Protein AF-A0A952DE82-F1 (afdb_monomer)

Solvent-accessible surface area (backbone atoms only — not comparable to full-atom values): 8444 Å² total; per-residue (Å²): 136,86,83,79,80,78,80,75,84,80,72,81,71,79,80,70,81,67,88,62,60,46,50,61,58,37,50,52,52,50,52,54,53,59,72,64,42,35,52,84,72,69,38,43,59,57,39,43,50,53,54,51,48,45,51,23,51,30,44,25,68,68,70,73,40,71,38,78,85,44,52,70,66,55,43,57,53,52,53,69,75,41,103,60,61,68,67,44,52,51,28,49,50,55,37,48,54,52,36,47,37,36,68,74,69,66,50,80,76,54,72,67,53,56,52,47,41,52,49,27,58,50,49,30,42,51,61,65,53,72,74,66,82,82,81,86,81,92,85,132

Structure (mmCIF, N/CA/C/O backbone):
data_AF-A0A952DE82-F1
#
_entry.id   AF-A0A952DE82-F1
#
loop_
_atom_site.group_PDB
_atom_site.id
_atom_site.type_symbol
_atom_site.label_atom_id
_atom_site.label_alt_id
_atom_site.label_comp_id
_atom_site.label_asym_id
_atom_site.label_entity_id
_atom_site.label_seq_id
_atom_site.pdbx_PDB_ins_code
_atom_site.Cartn_x
_atom_site.Cartn_y
_atom_site.Cartn_z
_atom_site.occupancy
_atom_site.B_iso_or_equiv
_atom_site.auth_seq_id
_atom_site.auth_comp_id
_atom_site.auth_asym_id
_atom_site.auth_atom_id
_atom_site.pdbx_PDB_model_num
ATOM 1 N N . VAL A 1 1 ? -29.876 17.334 13.457 1.00 40.84 1 VAL A N 1
ATOM 2 C CA . VAL A 1 1 ? -30.403 16.018 13.010 1.00 40.84 1 VAL A CA 1
ATOM 3 C C . VAL A 1 1 ? -29.372 15.342 12.103 1.00 40.84 1 VAL A C 1
ATOM 5 O O . VAL A 1 1 ? -29.177 15.781 10.978 1.00 40.84 1 VAL A O 1
ATOM 8 N N . ARG A 1 2 ? -28.619 14.350 12.607 1.00 44.03 2 ARG A N 1
ATOM 9 C CA . ARG A 1 2 ? -27.544 13.664 11.857 1.00 44.03 2 ARG A CA 1
ATOM 10 C C . ARG A 1 2 ? -28.156 12.616 10.911 1.00 44.03 2 ARG A C 1
ATOM 12 O O . ARG A 1 2 ? -28.731 11.636 11.374 1.00 44.03 2 ARG A O 1
ATOM 19 N N . LYS A 1 3 ? -28.052 12.824 9.592 1.00 47.12 3 LYS A N 1
ATOM 20 C CA . LYS A 1 3 ? -28.516 11.874 8.562 1.00 47.12 3 LYS A CA 1
ATOM 21 C C . LYS A 1 3 ? -2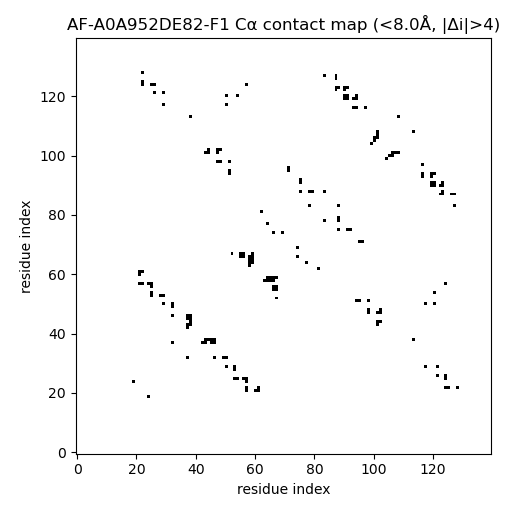7.636 10.615 8.584 1.00 47.12 3 LYS A C 1
ATOM 23 O O . LYS A 1 3 ? -26.501 10.641 8.118 1.00 47.12 3 LYS A O 1
ATOM 28 N N . ARG A 1 4 ? -28.165 9.508 9.118 1.00 54.88 4 ARG A N 1
ATOM 29 C CA . ARG A 1 4 ? -27.583 8.161 8.987 1.00 54.88 4 ARG A CA 1
ATOM 30 C C . ARG A 1 4 ? -27.564 7.772 7.502 1.00 54.88 4 ARG A C 1
ATOM 32 O O . ARG A 1 4 ? -28.620 7.592 6.896 1.00 54.88 4 ARG A O 1
ATOM 39 N N . ARG A 1 5 ? -26.370 7.661 6.910 1.00 57.19 5 ARG A N 1
ATOM 40 C CA . ARG A 1 5 ? -26.166 7.073 5.576 1.00 57.19 5 ARG A CA 1
ATOM 41 C C . ARG A 1 5 ? -26.561 5.595 5.652 1.00 57.19 5 ARG A C 1
ATOM 43 O O . ARG A 1 5 ? -25.942 4.829 6.385 1.00 57.19 5 ARG A O 1
ATOM 50 N N . LYS A 1 6 ? -27.625 5.222 4.937 1.00 47.97 6 LYS A N 1
ATOM 51 C CA . LYS A 1 6 ? -28.078 3.836 4.786 1.00 47.97 6 LYS A CA 1
ATOM 52 C C . LYS A 1 6 ? -26.968 3.039 4.091 1.00 47.97 6 LYS A C 1
ATOM 54 O O . LYS A 1 6 ? -26.543 3.421 3.002 1.00 47.97 6 LYS A O 1
ATOM 59 N N . ARG A 1 7 ? -26.474 1.986 4.749 1.00 52.84 7 ARG A N 1
ATOM 60 C CA . ARG A 1 7 ? -25.526 1.024 4.173 1.00 52.84 7 ARG A CA 1
ATOM 61 C C . ARG A 1 7 ? -26.244 0.286 3.042 1.00 52.84 7 ARG A C 1
ATOM 63 O O . ARG A 1 7 ? -27.348 -0.211 3.253 1.00 52.84 7 ARG A O 1
ATOM 70 N N . LYS A 1 8 ? -25.664 0.307 1.841 1.00 47.50 8 LYS A N 1
ATOM 71 C CA . LYS A 1 8 ? -26.145 -0.507 0.721 1.00 47.50 8 LYS A CA 1
ATOM 72 C C . LYS A 1 8 ? -25.842 -1.982 1.034 1.00 47.50 8 LYS A C 1
ATOM 74 O O . LYS A 1 8 ? -24.824 -2.225 1.679 1.00 47.50 8 LYS A O 1
ATOM 79 N N . PRO A 1 9 ? -26.702 -2.930 0.628 1.00 47.62 9 PRO A N 1
ATOM 80 C CA . PRO A 1 9 ? -26.408 -4.353 0.748 1.00 47.62 9 PRO A CA 1
ATOM 81 C C . PRO A 1 9 ? -25.142 -4.647 -0.054 1.00 47.62 9 PRO A C 1
ATOM 83 O O . PRO A 1 9 ? -25.074 -4.290 -1.229 1.00 47.62 9 PRO A O 1
ATOM 86 N N . THR A 1 10 ? -24.133 -5.222 0.591 1.00 50.88 10 THR A N 1
ATOM 87 C CA . THR A 1 10 ? -22.933 -5.717 -0.077 1.00 50.88 10 THR A CA 1
ATOM 88 C C . THR A 1 10 ? -23.377 -6.868 -0.975 1.00 50.88 10 THR A C 1
ATOM 90 O O . THR A 1 10 ? -23.738 -7.934 -0.479 1.00 50.88 10 THR A O 1
ATOM 93 N N . GLU A 1 11 ? -23.460 -6.632 -2.285 1.00 54.09 11 GLU A N 1
ATOM 94 C CA . GLU A 1 11 ? -23.610 -7.718 -3.253 1.00 54.09 11 GLU A CA 1
ATOM 95 C C . GLU A 1 11 ? -22.453 -8.704 -3.041 1.00 54.09 11 GLU A C 1
ATOM 97 O O . GLU A 1 11 ? -21.309 -8.259 -2.894 1.00 54.09 11 GLU A O 1
ATOM 102 N N . PRO A 1 12 ? -22.719 -10.021 -2.985 1.00 46.59 12 PRO A N 1
ATOM 103 C CA . PRO A 1 12 ? -21.656 -11.005 -2.922 1.00 46.59 12 PRO A CA 1
ATOM 104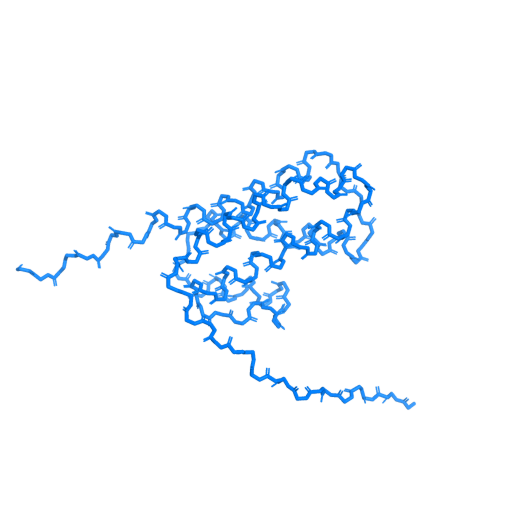 C C . PRO A 1 12 ? -20.860 -10.890 -4.220 1.00 46.59 12 PRO A C 1
ATOM 106 O O . PRO A 1 12 ? -21.321 -11.294 -5.288 1.00 46.59 12 PRO A O 1
ATOM 109 N N . VAL A 1 13 ? -19.678 -10.278 -4.134 1.00 56.44 13 VAL A N 1
ATOM 110 C CA . VAL A 1 13 ? -18.701 -10.287 -5.221 1.00 56.44 13 VAL A CA 1
ATOM 111 C C . VAL A 1 13 ? -18.487 -11.750 -5.605 1.00 56.44 13 VAL A C 1
ATOM 113 O O . VAL A 1 13 ? -18.234 -12.566 -4.714 1.00 56.44 13 VAL A O 1
ATOM 116 N N . PRO A 1 14 ? -18.639 -12.115 -6.891 1.00 45.44 14 PRO A N 1
ATOM 117 C CA . PRO A 1 14 ? -18.450 -13.488 -7.320 1.00 45.44 14 PRO A CA 1
ATOM 118 C C . PRO A 1 14 ? -17.058 -13.923 -6.876 1.00 45.44 14 PRO A C 1
ATOM 120 O O . PRO A 1 14 ? -16.061 -13.293 -7.236 1.00 45.44 14 PRO A O 1
ATOM 123 N N . VAL A 1 15 ? -17.007 -14.973 -6.054 1.00 50.00 15 VAL A N 1
ATOM 124 C CA . VAL A 1 15 ? -15.765 -15.626 -5.651 1.00 50.00 15 VAL A CA 1
ATOM 125 C C . VAL A 1 15 ? -15.225 -16.280 -6.914 1.00 50.00 15 VAL A C 1
ATOM 127 O O . VAL A 1 15 ? -15.527 -17.431 -7.222 1.00 50.00 15 VAL A O 1
ATOM 130 N N . VAL A 1 16 ? -14.501 -15.505 -7.722 1.00 53.97 16 VAL A N 1
ATOM 131 C CA . VAL A 1 16 ? -13.672 -16.058 -8.781 1.00 53.97 16 VAL A CA 1
ATOM 132 C C . VAL A 1 16 ? -12.706 -16.956 -8.034 1.00 53.97 16 VAL A C 1
ATOM 134 O O . VAL A 1 16 ? -11.870 -16.467 -7.277 1.00 53.97 16 VAL A O 1
ATOM 137 N N . VAL A 1 17 ? -12.882 -18.268 -8.171 1.00 49.69 17 VAL A N 1
ATOM 138 C CA . VAL A 1 17 ? -11.918 -19.259 -7.703 1.00 49.69 17 VAL A CA 1
ATOM 139 C C . VAL A 1 17 ? -10.660 -18.996 -8.520 1.00 49.69 17 VAL A C 1
ATOM 141 O O . VAL A 1 17 ? -10.495 -19.508 -9.624 1.00 49.69 17 VAL A O 1
ATOM 144 N N . GLN A 1 18 ? -9.835 -18.063 -8.048 1.00 54.75 18 GLN A N 1
ATOM 145 C CA . GLN A 1 18 ? -8.597 -17.706 -8.707 1.00 54.75 18 GLN A CA 1
ATOM 146 C C . GLN A 1 18 ? -7.664 -18.890 -8.490 1.00 54.75 18 GLN A C 1
ATOM 148 O O . GLN A 1 18 ? -7.132 -19.092 -7.406 1.00 54.75 18 GLN A O 1
ATOM 153 N N . THR A 1 19 ? -7.519 -19.709 -9.527 1.00 61.53 19 THR A N 1
ATOM 154 C CA . THR A 1 19 ? -6.618 -20.867 -9.562 1.00 61.53 19 THR A CA 1
ATOM 155 C C . THR A 1 19 ? -5.148 -20.470 -9.418 1.00 61.53 19 THR A C 1
ATOM 157 O O . THR A 1 19 ? -4.309 -21.320 -9.138 1.00 61.53 19 THR A O 1
ATOM 160 N N . ARG A 1 20 ? -4.830 -19.183 -9.603 1.00 76.25 20 ARG A N 1
ATOM 161 C CA . ARG A 1 20 ? -3.485 -18.624 -9.471 1.00 76.25 20 ARG A CA 1
ATOM 162 C C . ARG A 1 20 ? -3.183 -18.249 -8.018 1.00 76.25 20 ARG A C 1
ATOM 164 O O . ARG A 1 20 ? -4.062 -17.727 -7.327 1.00 76.25 20 ARG A O 1
ATOM 171 N N . PRO A 1 21 ? -1.943 -18.447 -7.550 1.00 86.38 21 PRO A N 1
ATOM 172 C CA . PRO A 1 21 ? -1.572 -18.103 -6.188 1.00 86.38 21 PRO A CA 1
ATOM 173 C C . PRO A 1 21 ? -1.647 -16.586 -5.958 1.00 86.38 21 PRO A C 1
ATOM 175 O O . PRO A 1 21 ? -1.321 -15.777 -6.829 1.00 86.38 21 PRO A O 1
ATOM 178 N N . ALA A 1 22 ? -2.048 -16.189 -4.747 1.00 88.19 22 ALA A N 1
ATOM 179 C CA . ALA A 1 22 ? -2.297 -14.787 -4.396 1.00 88.19 22 ALA A CA 1
ATOM 180 C C . ALA A 1 22 ? -1.105 -13.855 -4.690 1.00 88.19 22 ALA A C 1
ATOM 182 O O . ALA A 1 22 ? -1.301 -12.697 -5.062 1.00 88.19 22 ALA A O 1
ATOM 183 N N . HIS A 1 23 ? 0.126 -14.354 -4.533 1.00 90.38 23 HIS A N 1
ATOM 184 C CA . HIS A 1 23 ? 1.337 -13.562 -4.742 1.00 90.38 23 HIS A CA 1
ATOM 185 C C . HIS A 1 23 ? 1.567 -13.227 -6.219 1.00 90.38 23 HIS A C 1
ATOM 187 O O . HIS A 1 23 ? 1.932 -12.096 -6.521 1.00 90.38 23 HIS A O 1
ATOM 193 N N . GLU A 1 24 ? 1.286 -14.149 -7.146 1.00 90.38 24 GLU A N 1
ATOM 194 C CA . GLU A 1 24 ? 1.401 -13.882 -8.583 1.00 90.38 24 GLU A CA 1
ATOM 195 C C . GLU A 1 24 ? 0.450 -12.771 -9.021 1.00 90.38 24 GLU A C 1
ATOM 197 O O . GLU A 1 24 ? 0.852 -11.849 -9.730 1.00 90.38 24 GLU A O 1
ATOM 202 N N . ILE A 1 25 ? -0.802 -12.832 -8.559 1.00 91.19 25 ILE A N 1
ATOM 203 C CA . ILE A 1 25 ? -1.830 -11.834 -8.880 1.00 91.19 25 ILE A CA 1
ATOM 204 C C . ILE A 1 25 ? -1.411 -10.458 -8.350 1.00 91.19 25 ILE A C 1
ATOM 206 O O . ILE A 1 25 ? -1.540 -9.448 -9.042 1.00 91.19 25 ILE A O 1
ATOM 210 N N . ALA A 1 26 ? -0.881 -10.410 -7.126 1.00 93.50 26 ALA A N 1
ATOM 211 C CA . ALA A 1 26 ? -0.405 -9.169 -6.532 1.00 93.50 26 ALA A CA 1
ATOM 212 C C . ALA A 1 26 ? 0.817 -8.605 -7.273 1.00 93.50 26 ALA A C 1
ATOM 214 O O . ALA A 1 26 ? 0.844 -7.410 -7.559 1.00 93.50 26 ALA A O 1
ATOM 215 N N . ILE A 1 27 ? 1.793 -9.441 -7.642 1.00 94.12 27 ILE A N 1
ATOM 216 C CA . ILE A 1 27 ? 2.978 -9.022 -8.409 1.00 94.12 27 ILE A CA 1
ATOM 217 C C . ILE A 1 27 ? 2.575 -8.484 -9.786 1.00 94.12 27 ILE A C 1
ATOM 219 O O . ILE A 1 27 ? 3.049 -7.425 -10.196 1.00 94.12 27 ILE A O 1
ATOM 223 N N . GLU A 1 28 ? 1.671 -9.166 -10.490 1.00 94.19 28 GLU A N 1
ATOM 224 C CA . GLU A 1 28 ? 1.149 -8.717 -11.784 1.00 94.19 28 GLU A CA 1
ATOM 225 C C . GLU A 1 28 ? 0.467 -7.345 -11.664 1.00 94.19 28 GLU A C 1
ATOM 227 O O . GLU A 1 28 ? 0.759 -6.425 -12.436 1.00 94.19 28 GLU A O 1
ATOM 232 N N . ALA A 1 29 ? -0.372 -7.164 -10.642 1.00 94.62 29 ALA A N 1
ATOM 233 C CA . ALA A 1 29 ? -1.042 -5.896 -10.383 1.00 94.62 29 ALA A CA 1
ATOM 234 C C . ALA A 1 29 ? -0.062 -4.772 -9.990 1.00 94.62 29 ALA A C 1
ATOM 236 O O . ALA A 1 29 ? -0.216 -3.636 -10.449 1.00 94.62 29 ALA A O 1
ATOM 237 N N . LEU A 1 30 ? 0.970 -5.073 -9.192 1.00 95.50 30 LEU A N 1
ATOM 238 C CA . LEU A 1 30 ? 2.037 -4.124 -8.850 1.00 95.50 30 LEU A CA 1
ATOM 239 C C . LEU A 1 30 ? 2.820 -3.695 -10.097 1.00 95.50 30 LEU A C 1
ATOM 241 O O . LEU A 1 30 ? 3.049 -2.501 -10.296 1.00 95.50 30 LEU A O 1
ATOM 245 N N . ASN A 1 31 ? 3.170 -4.633 -10.978 1.00 95.00 31 ASN A N 1
ATOM 246 C CA . ASN A 1 31 ? 3.845 -4.332 -12.242 1.00 95.00 31 ASN A CA 1
ATOM 247 C C . ASN A 1 31 ? 2.975 -3.445 -13.145 1.00 95.00 31 ASN A C 1
ATOM 249 O O . ASN A 1 31 ? 3.454 -2.450 -13.694 1.00 95.00 31 ASN A O 1
ATOM 253 N N . ALA A 1 32 ? 1.677 -3.742 -13.245 1.00 95.62 32 ALA A N 1
ATOM 254 C CA . ALA A 1 32 ? 0.735 -2.904 -13.980 1.00 95.62 32 ALA A CA 1
ATOM 255 C C . ALA A 1 32 ? 0.660 -1.480 -13.397 1.00 95.62 32 ALA A C 1
ATOM 257 O O . ALA A 1 32 ? 0.657 -0.502 -14.149 1.00 95.62 32 ALA A O 1
ATOM 258 N N . LEU A 1 33 ? 0.647 -1.338 -12.066 1.00 94.56 33 LEU A N 1
ATOM 259 C CA . LEU A 1 33 ? 0.674 -0.035 -11.397 1.00 94.56 33 LEU A CA 1
ATOM 260 C C . LEU A 1 33 ? 1.973 0.736 -11.677 1.00 94.56 33 LEU A C 1
ATOM 262 O O . LEU A 1 33 ? 1.922 1.941 -11.939 1.00 94.56 33 LEU A O 1
ATOM 266 N N . TYR A 1 34 ? 3.117 0.050 -11.671 1.00 92.25 34 TYR A N 1
ATOM 267 C CA . TYR A 1 34 ? 4.422 0.641 -11.969 1.00 92.25 34 TYR A CA 1
ATOM 268 C C . TYR A 1 34 ? 4.458 1.255 -13.377 1.00 92.25 34 TYR A C 1
ATOM 270 O O . TYR A 1 34 ? 4.847 2.413 -13.550 1.00 92.25 34 TYR A O 1
ATOM 278 N N . ILE A 1 35 ? 3.952 0.528 -14.381 1.00 95.00 35 ILE A N 1
ATOM 279 C CA . ILE A 1 35 ? 3.910 0.984 -15.781 1.00 95.00 35 ILE A CA 1
ATOM 280 C C . ILE A 1 35 ? 3.026 2.230 -15.951 1.00 95.00 35 ILE A C 1
ATOM 282 O O . ILE A 1 35 ? 3.336 3.106 -16.762 1.00 95.00 35 ILE A O 1
ATOM 286 N N . LYS A 1 36 ? 1.946 2.367 -15.166 1.00 93.94 36 LYS A N 1
ATOM 287 C CA . LYS A 1 36 ? 1.050 3.536 -15.247 1.00 93.94 36 LYS A CA 1
ATOM 288 C C . LYS A 1 36 ? 1.747 4.854 -14.892 1.00 93.94 36 LYS A C 1
ATOM 290 O O . LYS A 1 36 ? 1.276 5.903 -15.348 1.00 93.94 36 LYS A O 1
ATOM 295 N N . LYS A 1 37 ? 2.832 4.814 -14.100 1.00 93.38 37 LYS A N 1
ATOM 296 C CA . LYS A 1 37 ? 3.609 5.986 -13.645 1.00 93.38 37 LYS A CA 1
ATOM 297 C C . LYS A 1 37 ? 2.724 7.100 -13.061 1.00 93.38 37 LYS A C 1
ATOM 299 O O . LYS A 1 37 ? 2.929 8.280 -13.330 1.00 93.38 37 LYS A O 1
ATOM 304 N N . LEU A 1 38 ? 1.706 6.724 -12.281 1.00 93.19 38 LEU A N 1
ATOM 305 C CA . LEU A 1 38 ? 0.662 7.643 -11.800 1.00 93.19 38 LEU A CA 1
ATOM 306 C C . LEU A 1 38 ? 1.227 8.805 -10.972 1.00 93.19 38 LEU A C 1
ATOM 308 O O . LEU A 1 38 ? 0.881 9.958 -11.217 1.00 93.19 38 LEU A O 1
ATOM 312 N N . TRP A 1 39 ? 2.130 8.528 -10.029 1.00 91.19 39 TRP A N 1
ATOM 313 C CA . TRP A 1 39 ? 2.715 9.576 -9.188 1.00 91.19 39 TRP A CA 1
ATOM 314 C C . TRP A 1 39 ? 3.570 10.567 -9.998 1.00 91.19 39 TRP A C 1
ATOM 316 O O . TRP A 1 39 ? 3.533 11.760 -9.719 1.00 91.19 39 TRP A O 1
ATOM 326 N N . GLN A 1 40 ? 4.233 10.116 -11.071 1.00 92.00 40 GLN A N 1
ATOM 327 C CA . GLN A 1 40 ? 4.999 10.983 -11.985 1.00 92.00 40 GLN A CA 1
ATOM 328 C C . GLN A 1 40 ? 4.095 11.906 -12.814 1.00 92.00 40 GLN A C 1
ATOM 330 O O . GLN A 1 40 ? 4.521 12.971 -13.246 1.00 92.00 40 GLN A O 1
ATOM 335 N N . LYS A 1 41 ? 2.833 11.515 -13.017 1.00 93.69 41 LYS A N 1
ATOM 336 C CA . LYS A 1 41 ? 1.803 12.323 -13.687 1.00 93.69 41 LYS A CA 1
ATOM 337 C C . LYS A 1 41 ? 1.074 13.272 -12.728 1.00 93.69 41 LYS A C 1
ATOM 339 O O . LYS A 1 41 ? 0.098 13.903 -13.120 1.00 93.69 41 LYS A O 1
ATOM 344 N N . GLY A 1 42 ? 1.495 13.341 -11.463 1.00 91.81 42 GLY A N 1
ATOM 345 C CA . GLY A 1 42 ? 0.813 14.108 -10.418 1.00 91.81 42 GLY A CA 1
ATOM 346 C C . GLY A 1 42 ? -0.420 13.411 -9.827 1.00 91.81 42 GLY A C 1
ATOM 347 O O . GLY A 1 42 ? -1.036 13.935 -8.900 1.00 91.81 42 GLY A O 1
ATOM 348 N N . GLU A 1 43 ? -0.765 12.197 -10.273 1.00 93.88 43 GLU A N 1
ATOM 349 C CA . GLU A 1 43 ? -1.881 11.400 -9.742 1.00 93.88 43 GLU A CA 1
ATOM 350 C C . GLU A 1 43 ? -1.489 10.644 -8.452 1.00 93.88 43 GLU A C 1
ATOM 352 O O . GLU A 1 43 ? -1.794 9.463 -8.271 1.00 93.88 43 GLU A O 1
ATOM 357 N N . VAL A 1 44 ? -0.816 11.324 -7.517 1.00 93.44 44 VAL A N 1
ATOM 358 C CA . VAL A 1 44 ? -0.233 10.720 -6.303 1.00 93.44 44 VAL A CA 1
ATOM 359 C C . VAL A 1 44 ? -1.297 10.044 -5.430 1.00 93.44 44 VAL A C 1
ATOM 361 O O . VAL A 1 44 ? -1.140 8.898 -5.018 1.00 93.44 44 VAL A O 1
ATOM 364 N N . LYS A 1 45 ? -2.442 10.692 -5.194 1.00 92.88 45 LYS A N 1
ATOM 365 C CA . LYS A 1 45 ? -3.530 10.089 -4.397 1.00 92.88 45 LYS A CA 1
ATOM 366 C C . LYS A 1 45 ? -4.084 8.811 -5.018 1.00 92.88 45 LYS A C 1
ATOM 368 O O . LYS A 1 45 ? -4.436 7.875 -4.296 1.00 92.88 45 LYS A O 1
ATOM 373 N N . ARG A 1 46 ? -4.175 8.778 -6.348 1.00 94.31 46 ARG A N 1
ATOM 374 C CA . ARG A 1 46 ? -4.639 7.604 -7.087 1.00 94.31 46 ARG A CA 1
ATOM 375 C C . ARG A 1 46 ? -3.607 6.487 -7.007 1.00 94.31 46 ARG A C 1
ATOM 377 O O . ARG A 1 46 ? -3.988 5.362 -6.719 1.00 94.31 46 ARG A O 1
ATOM 384 N N . TYR A 1 47 ? -2.324 6.819 -7.154 1.00 96.00 47 TYR A N 1
ATOM 385 C CA . TYR A 1 47 ? -1.220 5.880 -6.970 1.00 96.00 47 TYR A CA 1
ATOM 386 C C . TYR A 1 47 ? -1.294 5.155 -5.620 1.00 96.00 47 TYR A C 1
ATOM 388 O O . TYR A 1 47 ? -1.368 3.932 -5.605 1.00 96.00 47 TYR A O 1
ATOM 396 N N . TYR A 1 48 ? -1.373 5.881 -4.498 1.00 95.81 48 TYR A N 1
ATOM 397 C CA . TYR A 1 48 ? -1.469 5.247 -3.173 1.00 95.81 48 TYR A CA 1
ATOM 398 C C . TYR A 1 48 ? -2.792 4.503 -2.956 1.00 95.81 48 TYR A C 1
ATOM 400 O O . TYR A 1 48 ? -2.824 3.493 -2.253 1.00 95.81 48 TYR A O 1
ATOM 408 N N . SER A 1 49 ? -3.884 4.961 -3.575 1.00 93.69 49 SER A N 1
ATOM 409 C CA . SER A 1 49 ? -5.164 4.246 -3.516 1.00 93.69 49 SER A CA 1
ATOM 410 C C . SER A 1 49 ? -5.094 2.899 -4.234 1.00 93.69 49 SER A C 1
ATOM 412 O O . SER A 1 49 ? -5.517 1.907 -3.657 1.00 93.69 49 SER A O 1
ATOM 414 N N . GLU A 1 50 ? -4.521 2.842 -5.440 1.00 95.69 50 GLU A N 1
ATOM 415 C CA . GLU A 1 50 ? -4.333 1.581 -6.169 1.00 95.69 50 GLU A CA 1
ATOM 416 C C . GLU A 1 50 ? -3.283 0.686 -5.489 1.00 95.69 50 GLU A C 1
ATOM 418 O O . GLU A 1 50 ? -3.506 -0.511 -5.345 1.00 95.69 50 GLU A O 1
ATOM 423 N N . LEU A 1 51 ? -2.177 1.253 -4.995 1.00 96.19 51 LEU A N 1
ATOM 424 C CA . LEU A 1 51 ? -1.123 0.500 -4.306 1.00 96.19 51 LEU A CA 1
ATOM 425 C C . LEU A 1 51 ? -1.650 -0.214 -3.054 1.00 96.19 51 LEU A C 1
ATOM 427 O O . LEU A 1 51 ? -1.410 -1.404 -2.859 1.00 96.19 51 LEU A O 1
ATOM 431 N N . THR A 1 52 ? -2.395 0.506 -2.212 1.00 95.50 52 THR A N 1
ATOM 432 C CA . THR A 1 52 ? -2.980 -0.083 -1.001 1.00 95.50 52 THR A CA 1
ATOM 433 C C . THR A 1 52 ? -4.121 -1.041 -1.303 1.00 95.50 52 THR A C 1
ATOM 435 O O . THR A 1 52 ? -4.268 -2.023 -0.583 1.00 95.50 52 THR A O 1
ATOM 438 N N . ASP A 1 53 ? -4.894 -0.816 -2.366 1.00 95.06 53 ASP A N 1
ATOM 439 C CA . ASP A 1 53 ? -5.937 -1.747 -2.804 1.00 95.06 53 ASP A CA 1
ATOM 440 C C . ASP A 1 53 ? -5.347 -3.097 -3.241 1.00 95.06 53 ASP A C 1
ATOM 442 O O . ASP A 1 53 ? -5.837 -4.146 -2.826 1.00 95.06 53 ASP A O 1
ATOM 446 N N . ILE A 1 54 ? -4.234 -3.087 -3.986 1.00 95.44 54 ILE A N 1
ATOM 447 C CA . ILE A 1 54 ? -3.517 -4.313 -4.374 1.00 95.44 54 ILE A CA 1
ATOM 448 C C . ILE A 1 54 ? -3.080 -5.097 -3.132 1.00 95.44 54 ILE A C 1
ATOM 450 O O . ILE A 1 54 ? -3.336 -6.298 -3.036 1.00 95.44 54 ILE A O 1
ATOM 454 N N . VAL A 1 55 ? -2.476 -4.417 -2.154 1.00 94.69 55 VAL A N 1
ATOM 455 C CA . VAL A 1 55 ? -2.029 -5.055 -0.908 1.00 94.69 55 VAL A CA 1
ATOM 456 C C . VAL A 1 55 ? -3.205 -5.567 -0.075 1.00 94.69 55 VAL A C 1
ATOM 458 O O . VAL A 1 55 ? -3.146 -6.677 0.447 1.00 94.69 55 VAL A O 1
ATOM 461 N N . ARG A 1 56 ? -4.310 -4.820 0.016 1.00 94.12 56 ARG A N 1
ATOM 462 C CA . ARG A 1 56 ? -5.525 -5.265 0.720 1.00 94.12 56 ARG A CA 1
ATOM 463 C C . ARG A 1 56 ? -6.111 -6.525 0.086 1.00 94.12 56 ARG A C 1
ATOM 465 O O . ARG A 1 56 ? -6.402 -7.482 0.798 1.00 94.12 56 ARG A O 1
ATOM 472 N N . ARG A 1 57 ? -6.222 -6.570 -1.244 1.00 92.50 57 ARG A N 1
ATOM 473 C CA . ARG A 1 57 ? -6.670 -7.773 -1.967 1.00 92.50 57 ARG A CA 1
ATOM 474 C C . ARG A 1 57 ? -5.716 -8.944 -1.767 1.00 92.50 57 ARG A C 1
ATOM 476 O O . ARG A 1 57 ? -6.173 -10.068 -1.599 1.00 92.50 57 ARG A O 1
ATOM 483 N N . TYR A 1 58 ? -4.407 -8.692 -1.760 1.00 93.06 58 TYR A N 1
ATOM 484 C CA . TYR A 1 58 ? -3.415 -9.723 -1.465 1.00 93.06 58 TYR A CA 1
ATOM 485 C C . TYR A 1 58 ? -3.637 -10.333 -0.076 1.00 93.06 58 TYR A C 1
ATOM 487 O O . TYR A 1 58 ? -3.718 -11.552 0.048 1.00 93.06 58 TYR A O 1
ATOM 495 N N . LEU A 1 59 ? -3.802 -9.494 0.951 1.00 91.25 59 LEU A N 1
ATOM 496 C CA . LEU A 1 59 ? -4.066 -9.953 2.314 1.00 91.25 59 LEU A CA 1
ATOM 497 C C . LEU A 1 59 ? -5.381 -10.735 2.419 1.00 91.25 59 LEU A C 1
ATOM 499 O O . LEU A 1 59 ? -5.425 -11.751 3.110 1.00 91.25 59 LEU A O 1
ATOM 503 N N . ASN A 1 60 ? -6.420 -10.300 1.702 1.00 90.50 60 ASN A N 1
ATOM 504 C CA . ASN A 1 60 ? -7.692 -11.012 1.634 1.00 90.50 60 ASN A CA 1
ATOM 505 C C . ASN A 1 60 ? -7.521 -12.4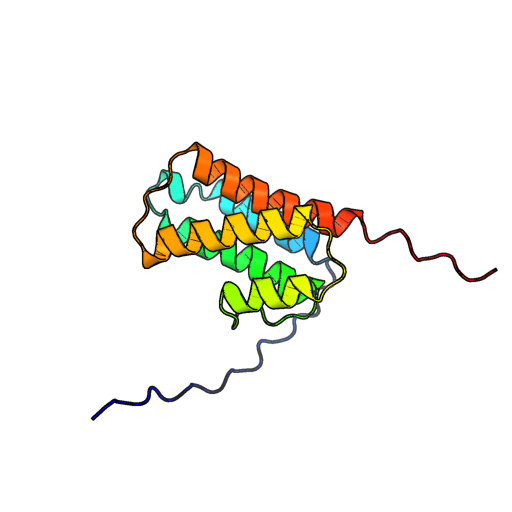10 1.034 1.00 90.50 60 ASN A C 1
ATOM 507 O O . ASN A 1 60 ? -7.834 -13.395 1.693 1.00 90.50 60 ASN A O 1
ATOM 511 N N . HIS A 1 61 ? -6.905 -12.526 -0.141 1.00 88.44 61 HIS A N 1
ATOM 512 C CA . HIS A 1 61 ? -6.711 -13.832 -0.770 1.00 88.44 61 HIS A CA 1
ATOM 513 C C . HIS A 1 61 ? -5.738 -14.741 -0.003 1.00 88.44 61 HIS A C 1
ATOM 515 O O . HIS A 1 61 ? -5.918 -15.956 0.013 1.00 88.44 61 HIS A O 1
ATOM 521 N N . ARG A 1 62 ? -4.685 -14.183 0.610 1.00 87.69 62 ARG A N 1
ATOM 522 C CA . ARG A 1 62 ? -3.629 -14.969 1.268 1.00 87.69 62 ARG A CA 1
ATOM 523 C C . ARG A 1 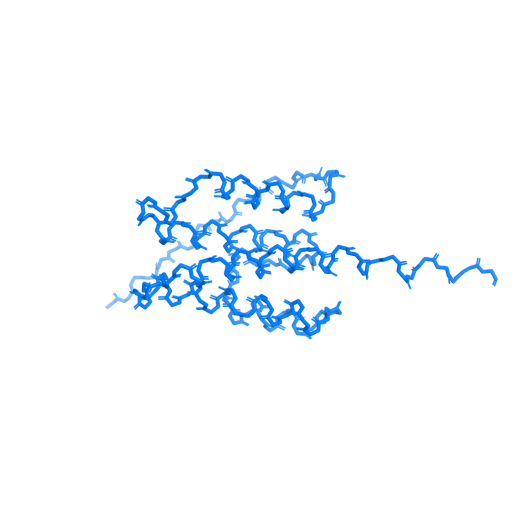62 ? -4.007 -15.422 2.675 1.00 87.69 62 ARG A C 1
ATOM 525 O O . ARG A 1 62 ? -3.681 -16.547 3.045 1.00 87.69 62 ARG A O 1
ATOM 532 N N . TYR A 1 63 ? -4.634 -14.540 3.450 1.00 88.12 63 TYR A N 1
ATOM 533 C CA . TYR A 1 63 ? -4.893 -14.734 4.880 1.00 88.12 63 TYR A CA 1
ATOM 534 C C . TYR A 1 63 ? -6.383 -14.754 5.234 1.00 88.12 63 TYR A C 1
ATOM 536 O O . TYR A 1 63 ? -6.719 -14.856 6.411 1.00 88.12 63 TYR A O 1
ATOM 544 N N . ASN A 1 64 ? -7.268 -14.661 4.237 1.00 85.44 64 ASN A N 1
ATOM 545 C CA . ASN A 1 64 ? -8.720 -14.659 4.410 1.00 85.44 64 ASN A CA 1
ATOM 546 C C . ASN A 1 64 ? -9.218 -13.567 5.380 1.00 85.44 64 ASN A C 1
ATOM 548 O O . ASN A 1 64 ? -10.175 -13.772 6.125 1.00 85.44 64 ASN A O 1
ATOM 552 N N . ILE A 1 65 ? -8.545 -12.408 5.389 1.00 86.25 65 ILE A N 1
ATOM 553 C CA . ILE A 1 65 ? -8.972 -11.221 6.142 1.00 86.25 65 ILE A CA 1
ATOM 554 C C . ILE A 1 65 ? -9.672 -10.234 5.212 1.00 86.25 65 ILE A C 1
ATOM 556 O O . ILE A 1 65 ? -9.186 -9.962 4.118 1.00 86.25 65 ILE A O 1
ATOM 560 N N . ASP A 1 66 ? -10.783 -9.635 5.636 1.00 87.50 66 ASP A N 1
ATOM 561 C CA . ASP A 1 66 ? -11.528 -8.696 4.788 1.00 87.50 66 ASP A CA 1
ATOM 562 C C 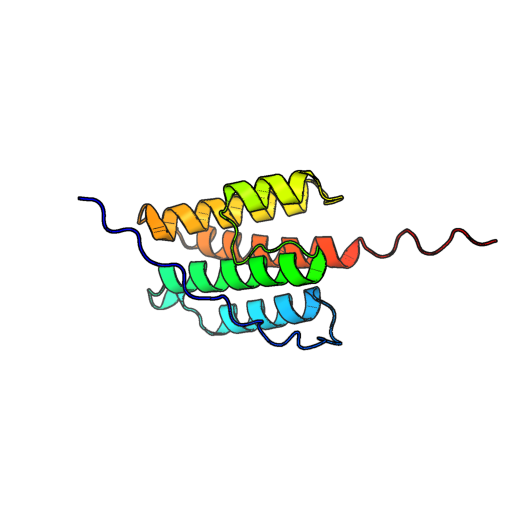. ASP A 1 66 ? -10.886 -7.294 4.735 1.00 87.50 66 ASP A C 1
ATOM 564 O O . ASP A 1 66 ? -11.488 -6.273 5.057 1.00 87.50 66 ASP A O 1
ATOM 568 N N . ALA A 1 67 ? -9.615 -7.230 4.330 1.00 88.31 67 ALA A N 1
ATOM 569 C CA . ALA A 1 67 ? -8.810 -6.011 4.357 1.00 88.31 67 ALA A CA 1
ATOM 570 C C . ALA A 1 67 ? -9.352 -4.888 3.450 1.00 88.31 67 ALA A C 1
ATOM 572 O O . ALA A 1 67 ? -8.948 -3.732 3.597 1.00 88.31 67 ALA A O 1
ATOM 573 N N . ALA A 1 68 ? -10.255 -5.190 2.513 1.00 85.25 68 ALA A N 1
ATOM 574 C CA . ALA A 1 68 ? -10.924 -4.178 1.701 1.00 85.25 68 ALA A CA 1
ATOM 575 C C . ALA A 1 68 ? -11.840 -3.289 2.560 1.00 85.25 68 ALA A C 1
ATOM 577 O O . ALA A 1 68 ? -11.777 -2.064 2.445 1.00 85.25 68 ALA A O 1
ATOM 578 N N . GLU A 1 69 ? -12.588 -3.894 3.485 1.00 84.38 69 GLU A N 1
ATOM 579 C CA . GLU A 1 69 ? -13.563 -3.217 4.349 1.00 84.38 69 GLU A CA 1
ATOM 580 C C . GLU A 1 69 ? -12.961 -2.712 5.673 1.00 84.38 69 GLU A C 1
ATOM 582 O O . GLU A 1 69 ? -13.609 -1.981 6.423 1.00 84.38 69 GLU A O 1
ATOM 587 N N . MET A 1 70 ? -11.707 -3.067 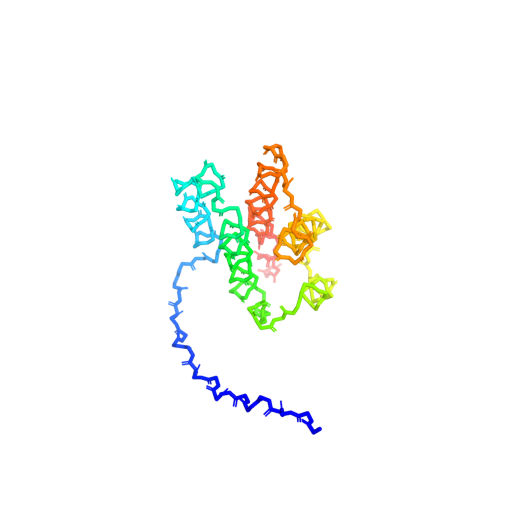5.959 1.00 88.38 70 MET A N 1
ATOM 588 C CA . MET A 1 70 ? -11.027 -2.716 7.206 1.00 88.38 70 MET A CA 1
ATOM 589 C C . MET A 1 70 ? -10.299 -1.371 7.136 1.00 88.38 70 MET A C 1
ATOM 591 O O . MET A 1 70 ? -9.743 -0.955 6.109 1.00 88.38 70 MET A O 1
ATOM 595 N N . THR A 1 71 ? -10.240 -0.679 8.270 1.00 90.75 71 THR A N 1
ATOM 596 C CA . THR A 1 71 ? -9.343 0.465 8.456 1.00 90.75 71 THR A CA 1
ATOM 597 C C . THR A 1 71 ? -7.888 0.008 8.563 1.00 90.75 71 THR A C 1
ATOM 599 O O . THR A 1 71 ? -7.598 -1.149 8.860 1.00 90.75 71 THR A O 1
ATOM 602 N N . THR A 1 72 ? -6.943 0.926 8.351 1.00 90.44 72 THR A N 1
ATOM 603 C CA . THR A 1 72 ? -5.508 0.648 8.525 1.00 90.44 72 THR A CA 1
ATOM 604 C C . THR A 1 72 ? -5.200 0.045 9.898 1.00 90.44 72 THR A C 1
ATOM 606 O O . THR A 1 72 ? -4.482 -0.946 9.978 1.00 90.44 72 THR A O 1
ATOM 609 N N . ALA A 1 73 ? -5.796 0.576 10.969 1.00 90.62 73 ALA A N 1
ATOM 610 C CA . ALA A 1 73 ? -5.592 0.067 12.325 1.00 90.62 73 ALA A CA 1
ATOM 611 C C . ALA A 1 73 ? -6.101 -1.376 12.498 1.00 90.62 73 ALA A C 1
ATOM 613 O O . ALA A 1 73 ? -5.398 -2.208 13.067 1.00 90.62 73 ALA A O 1
ATOM 614 N N . GLU A 1 74 ? -7.282 -1.692 11.962 1.00 91.56 74 GLU A N 1
ATOM 615 C CA . GLU A 1 74 ? -7.854 -3.045 12.018 1.00 91.56 74 GLU A CA 1
ATOM 616 C C . GLU A 1 74 ? -7.023 -4.052 11.213 1.00 91.56 74 GLU A C 1
ATOM 618 O O . GLU A 1 74 ? -6.817 -5.181 11.664 1.00 91.56 74 GLU A O 1
ATOM 623 N N . ILE A 1 75 ? -6.501 -3.650 10.046 1.00 92.06 75 ILE A N 1
ATOM 624 C CA . ILE A 1 75 ? -5.593 -4.488 9.248 1.00 92.06 75 ILE A CA 1
ATOM 625 C C . ILE A 1 75 ? -4.331 -4.798 10.057 1.00 92.06 75 ILE A C 1
ATOM 627 O O . ILE A 1 75 ? -3.957 -5.963 10.172 1.00 92.06 75 ILE A O 1
ATOM 631 N N . LEU A 1 76 ? -3.702 -3.776 10.649 1.00 91.00 76 LEU A N 1
ATOM 632 C CA . LEU A 1 76 ? -2.479 -3.932 11.443 1.00 91.00 76 LEU A CA 1
ATOM 633 C C . LEU A 1 76 ? -2.694 -4.803 12.687 1.00 91.00 76 LEU A C 1
ATOM 635 O O . LEU A 1 76 ? -1.851 -5.639 13.013 1.00 91.00 76 LEU A O 1
ATOM 639 N N . GLN A 1 77 ? -3.847 -4.673 13.341 1.00 90.88 77 GLN A N 1
ATOM 640 C CA . GLN A 1 77 ? -4.234 -5.564 14.429 1.00 90.88 77 GLN A CA 1
ATOM 641 C C . GLN A 1 77 ? -4.417 -7.003 13.933 1.00 90.88 77 GLN A C 1
ATOM 643 O O . GLN A 1 77 ? -3.895 -7.935 14.537 1.00 90.88 77 GLN A O 1
ATOM 648 N N . SER A 1 78 ? -5.093 -7.207 12.807 1.00 88.94 78 SER A N 1
ATOM 649 C CA . SER A 1 78 ? -5.363 -8.553 12.288 1.00 88.94 78 SER A CA 1
ATOM 650 C C . SER A 1 78 ? -4.089 -9.288 11.889 1.00 88.94 78 SER A C 1
ATOM 652 O O . SER A 1 78 ? -3.916 -10.449 12.251 1.00 88.94 78 SER A O 1
ATOM 654 N N . VAL A 1 79 ? -3.143 -8.608 11.231 1.00 86.88 79 VAL A N 1
ATOM 655 C CA . VAL A 1 79 ? -1.845 -9.218 10.887 1.00 86.88 79 VAL A CA 1
ATOM 656 C C . VAL A 1 79 ? -0.988 -9.531 12.110 1.00 86.88 79 VAL A C 1
ATOM 658 O O . VAL A 1 79 ? -0.161 -10.434 12.041 1.00 86.88 79 VAL A O 1
ATOM 661 N N . SER A 1 80 ? -1.194 -8.845 13.239 1.00 84.81 80 SER A N 1
ATOM 662 C CA . SER A 1 80 ? -0.502 -9.171 14.493 1.00 84.81 80 SER A CA 1
ATOM 663 C C . SER A 1 80 ? -0.926 -10.527 15.069 1.00 84.81 80 SER A C 1
ATOM 665 O O . SER A 1 80 ? -0.116 -11.198 15.704 1.00 84.81 80 SER A O 1
ATOM 667 N N . HIS A 1 81 ? -2.160 -10.959 14.786 1.00 83.38 81 HIS A N 1
ATOM 668 C CA . HIS A 1 81 ? -2.703 -12.253 15.206 1.00 83.38 81 HIS A CA 1
ATOM 669 C C . HIS A 1 81 ? -2.387 -13.391 14.222 1.00 83.38 81 HIS A C 1
ATOM 671 O O . HIS A 1 81 ? -2.601 -14.560 14.538 1.00 83.38 81 HIS A O 1
ATOM 677 N N . ILE A 1 82 ? -1.870 -13.066 13.036 1.00 84.25 82 ILE A N 1
ATOM 678 C CA . ILE A 1 82 ? -1.489 -14.038 12.011 1.00 84.25 82 ILE A CA 1
ATOM 679 C C . ILE A 1 82 ? -0.021 -14.439 12.207 1.00 84.25 82 ILE A C 1
ATOM 681 O O . ILE A 1 82 ? 0.816 -13.625 12.609 1.00 84.25 82 ILE A O 1
ATOM 685 N N . ARG A 1 83 ? 0.320 -15.693 11.868 1.00 80.31 83 ARG A N 1
ATOM 686 C CA . ARG A 1 83 ? 1.714 -16.155 11.737 1.00 80.31 83 ARG A CA 1
ATOM 687 C C . ARG A 1 83 ? 2.391 -15.495 10.532 1.00 80.31 83 ARG A C 1
ATOM 689 O O . ARG A 1 83 ? 2.574 -16.095 9.479 1.00 80.31 83 ARG A O 1
ATOM 696 N N . MET A 1 84 ? 2.724 -14.226 10.699 1.00 82.69 84 MET A N 1
ATOM 697 C CA . MET A 1 84 ? 3.456 -13.402 9.754 1.00 82.69 84 MET A CA 1
ATOM 698 C C . MET A 1 84 ? 4.739 -12.929 10.429 1.00 82.69 84 MET A C 1
ATOM 700 O O . MET A 1 84 ? 4.733 -12.588 11.613 1.00 82.69 84 MET A O 1
ATOM 704 N N . ASN A 1 85 ? 5.836 -12.902 9.680 1.00 86.50 85 ASN A N 1
ATOM 705 C CA . ASN A 1 85 ? 7.102 -12.396 10.197 1.00 86.50 85 ASN A CA 1
ATOM 706 C C . ASN A 1 85 ? 7.023 -10.888 10.457 1.00 86.50 85 ASN A C 1
ATOM 708 O O . ASN A 1 85 ? 6.264 -10.171 9.802 1.00 86.50 85 ASN A O 1
ATOM 712 N N . GLU A 1 86 ? 7.856 -10.409 11.376 1.00 87.94 86 GLU A N 1
ATOM 713 C CA . GLU A 1 86 ? 7.880 -8.996 11.758 1.00 87.94 86 GLU A CA 1
ATOM 714 C C . GLU A 1 86 ? 8.244 -8.082 10.586 1.00 87.94 86 GLU A C 1
ATOM 716 O O . GLU A 1 86 ? 7.617 -7.046 10.402 1.00 87.94 86 GLU A O 1
ATOM 721 N N . GLU A 1 87 ? 9.185 -8.485 9.733 1.00 90.69 87 GLU A N 1
ATOM 722 C CA . GLU A 1 87 ? 9.612 -7.679 8.587 1.00 90.69 87 GLU A CA 1
ATOM 723 C C . GLU A 1 87 ? 8.455 -7.368 7.606 1.00 90.69 87 GLU A C 1
ATOM 725 O O . GLU A 1 87 ? 8.163 -6.188 7.410 1.00 90.69 87 GLU A O 1
ATOM 730 N N . PRO A 1 88 ? 7.703 -8.351 7.066 1.00 91.19 88 PRO A N 1
ATOM 731 C CA . PRO A 1 88 ? 6.483 -8.091 6.298 1.00 91.19 88 PRO A CA 1
ATOM 732 C C . PRO A 1 88 ? 5.457 -7.199 7.018 1.00 91.19 88 PRO A C 1
ATOM 734 O O . PRO A 1 88 ? 4.867 -6.318 6.391 1.00 91.19 88 PRO A O 1
ATOM 737 N N . LYS A 1 89 ? 5.253 -7.372 8.334 1.00 91.44 89 LYS A N 1
ATOM 738 C CA . LYS A 1 89 ? 4.344 -6.505 9.107 1.00 91.44 89 LYS A CA 1
ATOM 739 C C . LYS A 1 89 ? 4.823 -5.054 9.119 1.00 91.44 89 LYS A C 1
ATOM 741 O O . LYS A 1 89 ? 4.012 -4.148 8.935 1.00 91.44 89 LYS A O 1
ATOM 746 N N . GLN A 1 90 ? 6.126 -4.830 9.293 1.00 92.44 90 GLN A N 1
ATOM 747 C CA . GLN A 1 90 ? 6.718 -3.492 9.240 1.00 92.44 90 GLN A CA 1
ATOM 748 C C . GLN A 1 90 ? 6.524 -2.854 7.859 1.00 92.44 90 GLN A C 1
ATOM 750 O O . GLN A 1 90 ? 6.113 -1.694 7.785 1.00 92.44 90 GLN A O 1
ATOM 755 N N . GLN A 1 91 ? 6.719 -3.613 6.773 1.00 94.19 91 GLN A N 1
ATOM 756 C CA . GLN A 1 91 ? 6.491 -3.108 5.413 1.00 94.19 91 GLN A CA 1
ATOM 757 C C . GLN A 1 91 ? 5.036 -2.692 5.186 1.00 94.19 91 GLN A C 1
ATOM 759 O O . GLN A 1 91 ? 4.766 -1.609 4.657 1.00 94.19 91 GLN A O 1
ATOM 764 N N . LEU A 1 92 ? 4.091 -3.518 5.643 1.00 94.38 92 LEU A N 1
ATOM 765 C CA . LEU A 1 92 ? 2.665 -3.214 5.577 1.00 94.38 92 LEU A CA 1
ATOM 766 C C . LEU A 1 92 ? 2.314 -1.954 6.380 1.00 94.38 92 LEU A C 1
ATOM 768 O O . LEU A 1 92 ? 1.600 -1.084 5.881 1.00 94.38 92 LEU A O 1
ATOM 772 N N . MET A 1 93 ? 2.836 -1.833 7.602 1.00 94.44 93 MET A N 1
ATOM 773 C CA . MET A 1 93 ? 2.604 -0.679 8.472 1.00 94.44 93 MET A CA 1
ATOM 774 C C . MET A 1 93 ? 3.103 0.621 7.846 1.00 94.44 93 MET A C 1
ATOM 776 O O . MET A 1 93 ? 2.352 1.594 7.774 1.00 94.44 93 MET A O 1
ATOM 780 N N . GLN A 1 94 ? 4.346 0.639 7.363 1.00 94.75 94 GLN A N 1
ATOM 781 C CA . GLN A 1 94 ? 4.924 1.817 6.717 1.00 94.75 94 GLN A CA 1
ATOM 782 C C . GLN A 1 94 ? 4.114 2.233 5.484 1.00 94.75 94 GLN A C 1
ATOM 784 O O . GLN A 1 94 ? 3.804 3.414 5.316 1.00 94.75 94 GLN A O 1
ATOM 789 N N . LEU A 1 95 ? 3.713 1.263 4.656 1.00 95.94 95 LEU A N 1
ATOM 790 C CA . LEU A 1 95 ? 2.924 1.512 3.454 1.00 95.94 95 LEU A CA 1
ATOM 791 C C . LEU A 1 95 ? 1.550 2.120 3.768 1.00 95.94 95 LEU A C 1
ATOM 793 O O . LEU A 1 95 ? 1.173 3.132 3.170 1.00 95.94 95 LEU A O 1
ATOM 797 N N . LEU A 1 96 ? 0.787 1.503 4.676 1.00 94.75 96 LEU A N 1
ATOM 798 C CA . LEU A 1 96 ? -0.569 1.956 4.985 1.00 94.75 96 LEU A CA 1
ATOM 799 C C . LEU A 1 96 ? -0.562 3.328 5.669 1.00 94.75 96 LEU A C 1
ATOM 801 O O . LEU A 1 96 ? -1.343 4.198 5.283 1.00 94.75 96 LEU A O 1
ATOM 805 N N . ASN A 1 97 ? 0.366 3.557 6.604 1.00 94.44 97 ASN A N 1
ATOM 806 C CA . ASN A 1 97 ? 0.505 4.849 7.276 1.00 94.44 97 ASN A CA 1
ATOM 807 C C . ASN A 1 97 ? 0.853 5.966 6.286 1.00 94.44 97 ASN A C 1
ATOM 809 O O . ASN A 1 97 ? 0.209 7.016 6.286 1.00 94.44 97 ASN A O 1
ATOM 813 N N . LEU A 1 98 ? 1.831 5.736 5.402 1.00 94.75 98 LEU A N 1
ATOM 814 C CA . LEU A 1 98 ? 2.200 6.713 4.379 1.00 94.75 98 LEU A CA 1
ATOM 815 C C . LEU A 1 98 ? 1.024 7.006 3.437 1.00 94.75 98 LEU A C 1
ATOM 817 O O . LEU A 1 98 ? 0.725 8.165 3.152 1.00 94.75 98 LEU A O 1
ATOM 821 N N . SER A 1 99 ? 0.310 5.968 2.997 1.00 94.44 99 SER A N 1
ATOM 822 C CA . SER A 1 99 ? -0.887 6.125 2.167 1.00 94.44 99 SER A CA 1
ATOM 823 C C . SER A 1 99 ? -1.961 6.977 2.851 1.00 94.44 99 SER A C 1
ATOM 825 O O . SER A 1 99 ? -2.548 7.853 2.210 1.00 94.44 99 SER A O 1
ATOM 827 N N . ASP A 1 100 ? -2.217 6.766 4.142 1.00 94.06 100 ASP A N 1
ATOM 828 C CA . ASP A 1 100 ? -3.211 7.546 4.884 1.00 94.06 100 ASP A CA 1
ATOM 829 C C . ASP A 1 100 ? -2.804 9.022 5.008 1.00 94.06 100 ASP A C 1
ATOM 831 O O . ASP A 1 100 ? -3.634 9.912 4.785 1.00 94.06 100 ASP A O 1
ATOM 835 N N . LEU A 1 101 ? -1.522 9.309 5.253 1.00 94.00 101 LEU A N 1
ATOM 836 C CA . LEU A 1 101 ? -1.003 10.681 5.259 1.00 94.00 101 LEU A CA 1
ATOM 837 C C . LEU A 1 101 ? -1.185 11.368 3.896 1.00 94.00 101 LEU A C 1
ATOM 839 O O . LEU A 1 101 ? -1.611 12.523 3.820 1.00 94.00 101 LEU A O 1
ATOM 843 N N . VAL A 1 102 ? -0.943 10.658 2.797 1.00 93.50 102 VAL A N 1
ATOM 844 C CA . VAL A 1 102 ? -1.146 11.195 1.443 1.00 93.50 102 VAL A CA 1
ATOM 845 C C . VAL A 1 102 ? -2.627 11.447 1.148 1.00 93.50 102 VAL A C 1
ATOM 847 O O . VAL A 1 102 ? -3.009 12.498 0.615 1.00 93.50 102 VAL A O 1
ATOM 850 N N . LYS A 1 103 ? -3.492 10.485 1.482 1.00 90.88 103 LYS A N 1
ATOM 851 C CA . LYS A 1 103 ? -4.921 10.528 1.140 1.00 90.88 103 LYS A CA 1
ATOM 852 C C . LYS A 1 103 ? -5.676 11.553 1.980 1.00 90.88 103 LYS A C 1
ATOM 854 O O . LYS A 1 103 ? -6.506 12.283 1.428 1.00 90.88 103 LYS A O 1
ATOM 859 N N . PHE A 1 104 ? -5.360 11.643 3.271 1.00 91.25 104 PHE A N 1
ATOM 860 C CA . PHE A 1 104 ? -6.129 12.424 4.240 1.00 91.25 104 PHE A CA 1
ATOM 861 C C . PHE A 1 104 ? -5.384 13.657 4.763 1.00 91.25 104 PHE A C 1
ATOM 863 O O . PHE A 1 104 ? -6.005 14.713 4.884 1.00 91.25 104 PHE A O 1
ATOM 870 N N . ALA A 1 105 ? -4.069 13.575 4.994 1.00 89.75 105 ALA A N 1
ATOM 871 C CA . ALA A 1 105 ? -3.270 14.691 5.518 1.00 89.75 105 ALA A CA 1
ATOM 872 C C . ALA A 1 105 ? -2.653 15.590 4.427 1.00 89.75 105 ALA A C 1
ATOM 874 O O . ALA A 1 105 ? -1.969 16.558 4.747 1.00 89.75 105 ALA A O 1
ATOM 875 N N . LYS A 1 106 ? -2.922 15.312 3.139 1.00 87.69 106 LYS A N 1
ATOM 876 C CA . LYS A 1 106 ? -2.362 16.040 1.980 1.00 87.69 106 LYS A CA 1
ATOM 877 C C . LYS A 1 106 ? -0.825 16.075 1.977 1.00 87.69 106 LYS A C 1
ATOM 879 O O . LYS A 1 106 ? -0.245 17.004 1.417 1.00 87.69 106 LYS A O 1
ATOM 884 N N . LEU A 1 107 ? -0.182 15.070 2.576 1.00 92.00 107 LEU A N 1
ATOM 885 C CA . LEU A 1 107 ? 1.260 14.890 2.464 1.00 92.00 107 LEU A CA 1
ATOM 886 C C . LEU A 1 107 ? 1.635 14.745 0.982 1.00 92.00 107 LEU A C 1
ATOM 888 O O . LEU A 1 107 ? 0.957 14.030 0.238 1.00 92.00 107 LEU A O 1
ATOM 892 N N . ILE A 1 108 ? 2.708 15.419 0.573 1.00 90.25 108 ILE A N 1
ATOM 893 C CA . ILE A 1 108 ? 3.333 15.258 -0.741 1.00 90.25 108 ILE A CA 1
ATOM 894 C C . ILE A 1 108 ? 4.640 14.501 -0.498 1.00 90.25 108 ILE A C 1
ATOM 896 O O . ILE A 1 108 ? 5.599 15.118 -0.038 1.00 90.25 108 ILE A O 1
ATOM 900 N N . PRO A 1 109 ? 4.673 13.181 -0.738 1.00 91.31 109 PRO A N 1
ATOM 901 C CA . PRO A 1 109 ? 5.878 12.395 -0.540 1.00 91.31 109 PRO A CA 1
ATOM 902 C C . PRO A 1 109 ? 6.941 12.787 -1.564 1.00 91.31 109 PRO A C 1
ATOM 904 O O . PRO A 1 109 ? 6.627 13.149 -2.701 1.00 91.31 109 PRO A O 1
ATOM 907 N N . GLY A 1 110 ? 8.201 12.684 -1.169 1.00 92.50 110 GLY A N 1
ATOM 908 C CA . GLY A 1 110 ? 9.333 12.744 -2.075 1.00 92.50 110 GLY A CA 1
ATOM 909 C C . GLY A 1 110 ? 9.441 11.492 -2.948 1.00 92.50 110 GLY A C 1
ATOM 910 O O . GLY A 1 110 ? 8.802 10.465 -2.715 1.00 92.50 110 GLY A O 1
ATOM 911 N N . ILE A 1 111 ? 10.324 11.562 -3.946 1.00 93.06 111 ILE A N 1
ATOM 912 C CA . ILE A 1 111 ? 10.588 10.458 -4.884 1.00 93.06 111 ILE A CA 1
ATOM 913 C C . ILE A 1 111 ? 10.964 9.177 -4.127 1.00 93.06 111 ILE A C 1
ATOM 915 O O . ILE A 1 111 ? 10.376 8.126 -4.371 1.00 93.06 111 ILE A O 1
ATOM 919 N N . ASN A 1 112 ? 11.859 9.290 -3.141 1.00 94.12 112 ASN A N 1
ATOM 920 C CA . ASN A 1 112 ? 12.289 8.150 -2.335 1.00 94.12 112 ASN A CA 1
ATOM 921 C C . ASN A 1 112 ? 11.117 7.497 -1.578 1.00 94.12 112 ASN A C 1
ATOM 923 O O . ASN A 1 112 ? 11.039 6.282 -1.485 1.00 94.12 112 ASN A O 1
ATOM 927 N N . GLU A 1 113 ? 10.154 8.274 -1.076 1.00 94.19 113 GLU A N 1
ATOM 928 C CA . GLU A 1 113 ? 8.982 7.725 -0.379 1.00 94.19 113 GLU A CA 1
ATOM 929 C C . GLU A 1 113 ? 8.031 6.982 -1.327 1.00 94.19 113 GLU A C 1
ATOM 931 O O . GLU A 1 113 ? 7.415 5.992 -0.930 1.00 94.19 113 GLU A O 1
ATOM 936 N N . HIS A 1 114 ? 7.920 7.413 -2.588 1.00 93.25 114 HIS A N 1
ATOM 937 C CA . HIS A 1 114 ? 7.172 6.671 -3.606 1.00 93.25 114 HIS A CA 1
ATOM 938 C C . HIS A 1 114 ? 7.826 5.327 -3.935 1.00 93.25 114 HIS A C 1
ATOM 940 O O . HIS A 1 114 ? 7.122 4.318 -4.053 1.00 93.25 114 HIS A O 1
ATOM 946 N N . GLU A 1 115 ? 9.153 5.316 -4.067 1.00 93.62 115 GLU A N 1
ATOM 947 C CA . GLU A 1 115 ? 9.940 4.114 -4.356 1.00 93.62 115 GLU A CA 1
ATOM 948 C C . GLU A 1 115 ? 9.971 3.147 -3.171 1.00 93.62 115 GLU A C 1
ATOM 950 O O . GLU A 1 115 ? 9.780 1.943 -3.359 1.00 93.62 115 GLU A O 1
ATOM 955 N N . MET A 1 116 ? 10.114 3.665 -1.948 1.00 94.81 116 MET A N 1
ATOM 956 C CA . MET A 1 116 ? 9.993 2.877 -0.722 1.00 94.81 116 MET A CA 1
ATOM 957 C C . MET A 1 116 ? 8.590 2.285 -0.596 1.00 94.81 116 MET A C 1
ATOM 959 O O . MET A 1 116 ? 8.464 1.091 -0.369 1.00 94.81 116 MET A O 1
ATOM 963 N N . ALA A 1 117 ? 7.522 3.056 -0.831 1.00 95.19 117 ALA A N 1
ATOM 964 C CA . ALA A 1 117 ? 6.159 2.522 -0.773 1.00 95.19 117 ALA A CA 1
ATOM 965 C C . ALA A 1 117 ? 5.949 1.348 -1.743 1.00 95.19 117 ALA A C 1
ATOM 967 O O . ALA A 1 117 ? 5.345 0.337 -1.380 1.00 95.19 117 ALA A O 1
ATOM 968 N N . PHE A 1 118 ? 6.466 1.468 -2.969 1.00 95.81 118 PHE A N 1
ATOM 969 C CA . PHE A 1 118 ? 6.404 0.389 -3.952 1.00 95.81 118 PHE A CA 1
ATOM 970 C C . PHE A 1 118 ? 7.214 -0.833 -3.506 1.00 95.81 118 PHE A C 1
ATOM 972 O O . PHE A 1 118 ? 6.712 -1.957 -3.535 1.00 95.81 118 PHE A O 1
ATOM 979 N N . SER A 1 119 ? 8.450 -0.604 -3.059 1.00 95.38 119 SER A N 1
ATOM 980 C CA . SER A 1 119 ? 9.354 -1.653 -2.583 1.00 95.38 119 SER A CA 1
ATOM 981 C C . SER A 1 119 ? 8.765 -2.399 -1.390 1.00 95.38 119 SER A C 1
ATOM 983 O O . SER A 1 119 ? 8.767 -3.624 -1.383 1.00 95.38 119 SER A O 1
ATOM 985 N N . ASN A 1 120 ? 8.164 -1.684 -0.439 1.00 95.38 120 ASN A N 1
ATOM 986 C CA . ASN A 1 120 ? 7.502 -2.259 0.727 1.00 95.38 120 ASN A CA 1
ATOM 987 C C . ASN A 1 120 ? 6.331 -3.160 0.313 1.00 95.38 120 ASN A C 1
ATOM 989 O O . ASN A 1 120 ? 6.198 -4.268 0.828 1.00 95.38 120 ASN A O 1
ATOM 993 N N . ALA A 1 121 ? 5.503 -2.721 -0.644 1.00 95.56 121 ALA A N 1
ATOM 994 C CA . ALA A 1 121 ? 4.398 -3.527 -1.164 1.00 95.56 121 ALA A CA 1
ATOM 995 C C . ALA A 1 121 ? 4.890 -4.799 -1.870 1.00 95.56 121 ALA A C 1
ATOM 997 O O . ALA A 1 121 ? 4.323 -5.873 -1.677 1.00 95.56 121 ALA A O 1
ATOM 998 N N . LYS A 1 122 ? 5.954 -4.689 -2.670 1.00 94.62 122 LYS A N 1
ATOM 999 C CA . LYS A 1 122 ? 6.539 -5.825 -3.385 1.00 94.62 122 LYS A CA 1
ATOM 1000 C C . LYS A 1 122 ? 7.195 -6.821 -2.423 1.00 94.62 122 LYS A C 1
ATOM 1002 O O . LYS A 1 122 ? 6.872 -8.005 -2.462 1.00 94.62 122 LYS A O 1
ATOM 1007 N N . LEU A 1 123 ? 8.035 -6.332 -1.512 1.00 93.44 123 LEU A N 1
ATOM 1008 C CA . LEU A 1 123 ? 8.750 -7.147 -0.532 1.00 93.44 123 LEU A CA 1
ATOM 1009 C C . LEU A 1 123 ? 7.784 -7.863 0.419 1.00 93.44 123 LEU A C 1
ATOM 1011 O O . LEU A 1 123 ? 7.977 -9.035 0.726 1.00 93.44 123 LEU A O 1
ATOM 1015 N N . LEU A 1 124 ? 6.706 -7.187 0.834 1.00 93.81 124 LEU A N 1
ATOM 1016 C CA . LEU A 1 124 ? 5.612 -7.794 1.590 1.00 93.81 124 LEU A CA 1
ATOM 1017 C C . LEU A 1 124 ? 5.103 -9.067 0.904 1.00 93.81 124 LEU A C 1
ATOM 1019 O O . LEU A 1 124 ? 4.997 -10.101 1.559 1.00 93.81 124 LEU A O 1
ATOM 1023 N N . VAL A 1 125 ? 4.801 -8.993 -0.396 1.00 93.25 125 VAL A N 1
ATOM 1024 C CA . VAL A 1 125 ? 4.266 -10.111 -1.187 1.00 93.25 125 VAL A CA 1
ATOM 1025 C C . VAL A 1 125 ? 5.313 -11.210 -1.382 1.00 93.25 125 VAL A C 1
ATOM 1027 O O . VAL A 1 125 ? 4.998 -12.386 -1.222 1.00 93.25 125 VAL A O 1
ATOM 1030 N N . GLU A 1 126 ? 6.559 -10.851 -1.688 1.00 91.62 126 GLU A N 1
ATOM 1031 C CA . GLU A 1 126 ? 7.639 -11.816 -1.938 1.00 91.62 126 GLU A CA 1
ATOM 1032 C C . GLU A 1 126 ? 8.025 -12.594 -0.670 1.00 91.62 126 GLU A C 1
ATOM 1034 O O . GLU A 1 126 ? 8.086 -13.825 -0.685 1.00 91.62 126 GLU A O 1
ATOM 1039 N N . LEU A 1 127 ? 8.205 -11.907 0.462 1.00 90.44 127 LEU A N 1
ATOM 1040 C CA . LEU A 1 127 ? 8.581 -12.543 1.731 1.00 90.44 127 LEU A CA 1
ATOM 1041 C C . LEU A 1 127 ? 7.499 -13.479 2.278 1.00 90.44 127 LEU A C 1
ATOM 1043 O O . LEU A 1 127 ? 7.806 -14.443 2.979 1.00 90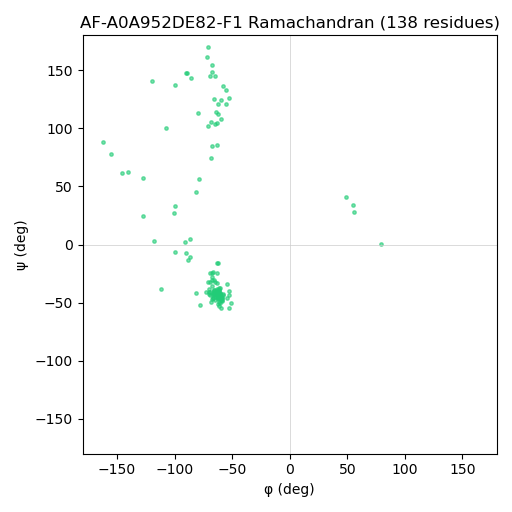.44 127 LEU A O 1
ATOM 1047 N N . THR A 1 128 ? 6.232 -13.182 1.994 1.00 88.69 128 THR A N 1
ATOM 1048 C CA . THR A 1 128 ? 5.087 -13.998 2.424 1.00 88.69 128 THR A CA 1
ATOM 1049 C C . THR A 1 128 ? 4.727 -15.101 1.427 1.00 88.69 128 THR A C 1
ATOM 1051 O O . THR A 1 128 ? 3.989 -16.022 1.786 1.00 88.69 128 THR A O 1
ATOM 1054 N N . ALA A 1 129 ? 5.273 -15.046 0.207 1.00 86.06 129 ALA A N 1
ATOM 1055 C CA . ALA A 1 129 ? 5.240 -16.141 -0.756 1.00 86.06 129 ALA A CA 1
ATOM 1056 C C . ALA A 1 129 ? 6.285 -17.215 -0.413 1.00 86.06 129 ALA A C 1
ATOM 1058 O O . ALA A 1 129 ? 5.921 -18.374 -0.244 1.00 86.06 129 ALA A O 1
ATOM 1059 N N . LEU A 1 130 ? 7.551 -16.815 -0.226 1.00 70.75 130 LEU A N 1
ATOM 1060 C CA . LEU A 1 130 ? 8.704 -17.721 -0.082 1.00 70.75 130 LEU A CA 1
ATOM 1061 C C . LEU A 1 130 ? 8.712 -18.575 1.194 1.00 70.75 130 LEU A C 1
ATOM 1063 O O . LEU A 1 130 ? 9.356 -19.612 1.230 1.00 70.75 130 LEU A O 1
ATOM 1067 N N . LYS A 1 131 ? 8.035 -18.142 2.261 1.00 59.22 131 LYS A N 1
ATOM 1068 C CA . LYS A 1 131 ? 8.092 -18.805 3.579 1.00 59.22 131 LYS A CA 1
ATOM 1069 C C . LYS A 1 131 ? 6.887 -19.703 3.872 1.00 59.22 131 LYS A C 1
ATOM 1071 O O . LYS A 1 131 ? 6.513 -19.874 5.029 1.00 59.22 131 LYS A O 1
ATOM 1076 N N . THR A 1 132 ? 6.257 -20.242 2.830 1.00 50.44 132 THR A N 1
ATOM 1077 C CA . THR A 1 132 ? 5.122 -21.174 2.971 1.00 50.44 132 THR A CA 1
ATOM 1078 C C . THR A 1 132 ? 5.530 -22.642 2.808 1.00 50.44 132 THR A C 1
ATOM 1080 O O . THR A 1 132 ? 4.719 -23.517 3.085 1.00 50.44 132 THR A O 1
ATOM 1083 N N . ASP A 1 133 ? 6.778 -22.926 2.439 1.00 45.62 133 ASP A N 1
ATOM 1084 C CA . ASP A 1 133 ? 7.249 -24.274 2.087 1.00 45.62 133 ASP A CA 1
ATOM 1085 C C . ASP A 1 133 ? 8.018 -25.005 3.209 1.00 45.62 133 ASP A C 1
ATOM 1087 O O . ASP A 1 133 ? 8.902 -25.798 2.920 1.00 45.62 133 ASP A O 1
ATOM 1091 N N . ASP A 1 134 ? 7.687 -24.792 4.490 1.00 47.31 134 ASP A N 1
ATOM 1092 C CA . ASP A 1 134 ? 8.400 -25.459 5.607 1.00 47.31 134 ASP A CA 1
ATOM 1093 C C . ASP A 1 134 ? 7.504 -26.202 6.619 1.00 47.31 134 ASP A C 1
ATOM 1095 O O . ASP A 1 134 ? 7.904 -26.427 7.755 1.00 47.31 134 ASP A O 1
ATOM 1099 N N . HIS A 1 135 ? 6.302 -26.646 6.231 1.00 45.97 135 HIS A N 1
ATOM 1100 C CA . HIS A 1 135 ? 5.593 -27.708 6.974 1.00 45.97 135 HIS A CA 1
ATOM 1101 C C . HIS A 1 135 ? 4.778 -28.613 6.042 1.00 45.97 135 HIS A C 1
ATOM 1103 O O . HIS A 1 135 ? 3.556 -28.719 6.142 1.00 45.97 135 HIS A O 1
ATOM 1109 N N . ALA A 1 136 ? 5.483 -29.279 5.132 1.00 47.41 136 ALA A N 1
ATOM 1110 C CA . ALA A 1 136 ? 4.989 -30.451 4.421 1.00 47.41 136 ALA A CA 1
ATOM 1111 C C . ALA A 1 136 ? 6.000 -31.598 4.557 1.00 47.41 136 ALA A C 1
ATOM 1113 O O . ALA A 1 136 ? 6.493 -32.086 3.556 1.00 47.41 136 ALA A O 1
ATOM 1114 N N . ASP A 1 137 ? 6.329 -31.992 5.790 1.00 44.72 137 ASP A N 1
ATOM 1115 C CA . ASP A 1 137 ? 6.826 -33.343 6.081 1.00 44.72 137 ASP A CA 1
ATOM 1116 C C . ASP A 1 137 ? 6.679 -33.627 7.585 1.00 44.72 137 ASP A C 1
ATOM 1118 O O . ASP A 1 137 ? 7.532 -33.297 8.402 1.00 44.72 137 ASP A O 1
ATOM 1122 N N . ASP A 1 138 ? 5.515 -34.152 7.959 1.00 46.97 138 ASP A N 1
ATOM 1123 C CA . ASP A 1 138 ? 5.317 -34.867 9.224 1.00 46.97 138 ASP A CA 1
ATOM 1124 C C . ASP A 1 138 ? 4.401 -36.058 8.909 1.00 46.97 138 ASP A C 1
ATOM 1126 O O . ASP A 1 138 ? 3.227 -36.115 9.279 1.00 46.97 138 ASP A O 1
ATOM 1130 N N . ASN A 1 139 ? 4.906 -36.949 8.049 1.00 47.72 139 ASN A N 1
ATOM 1131 C CA . ASN A 1 139 ? 4.362 -38.292 7.887 1.00 47.72 139 ASN A CA 1
ATOM 1132 C C . ASN A 1 139 ? 5.429 -39.262 7.356 1.00 47.72 139 ASN A C 1
ATOM 1134 O O . ASN A 1 139 ? 5.413 -39.619 6.176 1.00 47.72 139 ASN A O 1
ATOM 1138 N N . ALA A 1 140 ? 6.317 -39.706 8.247 1.00 40.94 140 ALA A N 1
ATOM 1139 C CA . ALA A 1 140 ? 6.964 -41.018 8.187 1.00 40.94 140 ALA A CA 1
ATOM 1140 C C . ALA A 1 140 ? 7.466 -41.430 9.578 1.00 40.94 140 ALA A C 1
ATOM 1142 O O . ALA A 1 140 ? 8.246 -40.657 10.177 1.00 40.94 140 ALA A O 1
#

Foldseek 3Di:
DDDDDDDDPPDPDPPPVPPDQLLVQLVVQLVVLVVVCCVVVVNVLVSLVSLVVSLQSSCCRQVVDNSVPDQLVVVLVVVVVDPDDPLLSVLSNLLRVVSCCVNPVVDDDDPVSSVSNSVSSNCSSVVSVVPPPPPDDDDD

Sequence (140 aa):
VRKRRKRKPTEPVPVVVQTRPAHEIAIEALNALYIKKLWQKGEVKRYYSELTDIVRRYLNHRYNIDAAEMTTAEILQSVSHIRMNEEPKQQLMQLLNLSDLVKFAKLIPGINEHEMAFSNAKLLVELTALKTDDHADDNA

Secondary structure (DSSP, 8-state):
-----PPPP----------S-HHHHHHHHHHHHHHHTTGGGT-HHHHHHHHHHHHHHHHHHHH---TTTS-HHHHHHHHHHSS--HHHHHHHHHHHHHHHHHHHS-----HHHHHHHHHHHHHHHHHHHHTT-S------

Mean predicted aligned error: 9.5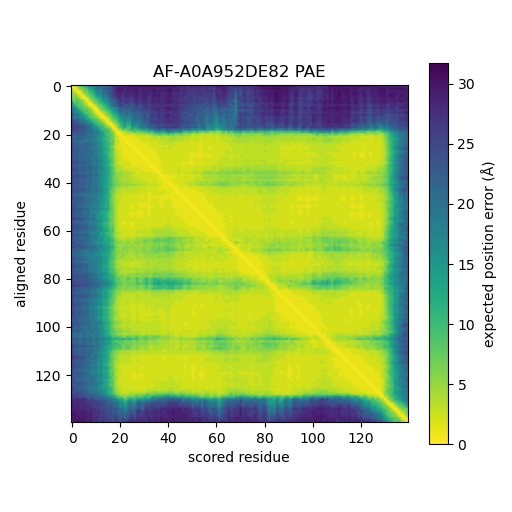4 Å

Nearest PDB structures (foldseek):
  7e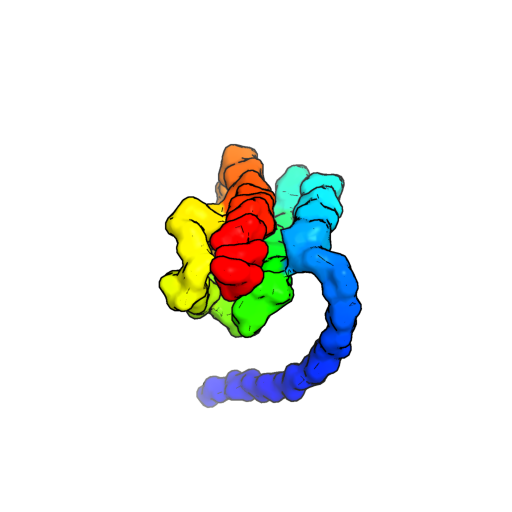qf-assembly2_D  TM=3.598E-01  e=2.278E+00  Streptomyces griseoluteus

pLDDT: mean 82.79, std 17.5, range [40.84, 96.19]

Radius of gyration: 16.84 Å; Cα contacts (8 Å, |Δi|>4): 102; chains: 1; bounding box: 43×57×31 Å